Protein AF-A0A6N7PA59-F1 (afdb_monomer_lite)

Sequence (109 aa):
MQELIQNLKDRAGLTDEQAVKAIDTVKDFVKSKLPAAIAGNVDNWFTGLGTAAPQPKKEGFVDQAEDFLDNVSDKVEDWAEKAKDKAEDIVKEAKDKISGFFDKGNEKK

Foldseek 3Di:
DVVQLVCCCVPVVDDSVRSVVVLVVVLVVVLVPDDPVCNVVSVVVSVVVVPPDPPPDDDPVVVVVCVVCVVCVVVVVVVVVVVVVVVVVVVVVVVVVVVVVVVVVPVPD

Structure (mmCIF,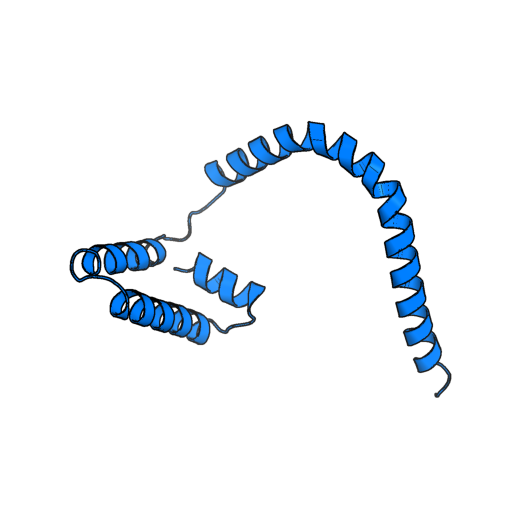 N/CA/C/O backbone):
data_AF-A0A6N7PA59-F1
#
_entry.id   AF-A0A6N7PA59-F1
#
loop_
_atom_site.group_PDB
_atom_site.id
_atom_site.type_symbol
_atom_site.label_atom_id
_atom_site.label_alt_id
_atom_site.label_comp_id
_atom_site.label_asym_id
_atom_site.label_entity_id
_atom_site.label_seq_id
_atom_site.pdbx_PDB_ins_code
_atom_site.Cartn_x
_atom_site.Cartn_y
_atom_site.Cartn_z
_atom_site.occupancy
_atom_site.B_iso_or_equiv
_atom_site.auth_seq_id
_atom_site.auth_comp_id
_atom_site.auth_asym_id
_atom_site.auth_atom_id
_atom_site.pdbx_PDB_model_num
ATOM 1 N N . MET A 1 1 ? 1.579 8.384 3.397 1.00 70.75 1 MET A N 1
ATOM 2 C CA . MET A 1 1 ? 1.459 6.910 3.565 1.00 70.75 1 MET A CA 1
ATOM 3 C C . MET A 1 1 ? 0.265 6.572 4.434 1.00 70.75 1 MET A C 1
ATOM 5 O O . MET A 1 1 ? -0.215 5.448 4.390 1.00 70.75 1 MET A O 1
ATOM 9 N N . GLN A 1 2 ? -0.220 7.544 5.213 1.00 74.50 2 GLN A N 1
ATOM 10 C CA . GLN A 1 2 ? -1.320 7.378 6.152 1.00 74.50 2 GLN A CA 1
ATOM 11 C C . GLN A 1 2 ? -2.620 6.919 5.492 1.00 74.50 2 GLN A C 1
ATOM 13 O O . GLN A 1 2 ? -3.286 6.071 6.060 1.00 74.50 2 GLN A O 1
ATOM 18 N N . GLU A 1 3 ? -2.953 7.386 4.287 1.00 77.19 3 GLU A N 1
ATOM 19 C CA . GLU A 1 3 ? -4.184 6.964 3.602 1.00 77.19 3 GLU A CA 1
ATOM 20 C C . GLU A 1 3 ? -4.168 5.480 3.194 1.00 77.19 3 GLU A C 1
ATOM 22 O O . GLU A 1 3 ? -5.157 4.774 3.373 1.00 77.19 3 GLU A O 1
ATOM 27 N N . LEU A 1 4 ? -3.029 4.976 2.704 1.00 78.81 4 LEU A N 1
ATOM 28 C CA . LEU A 1 4 ? -2.840 3.554 2.393 1.00 78.81 4 LEU A CA 1
ATOM 29 C C . LEU A 1 4 ? -2.860 2.697 3.657 1.00 78.81 4 LEU A C 1
ATOM 31 O O . LEU A 1 4 ? -3.504 1.652 3.676 1.00 78.81 4 LEU A O 1
ATOM 35 N N . ILE A 1 5 ? -2.187 3.157 4.714 1.00 82.81 5 ILE A N 1
ATOM 36 C CA . ILE A 1 5 ? -2.212 2.497 6.021 1.00 82.81 5 ILE A CA 1
ATOM 37 C C . ILE A 1 5 ? -3.651 2.435 6.541 1.00 82.81 5 ILE A C 1
ATOM 39 O O . ILE A 1 5 ? -4.109 1.368 6.928 1.00 82.81 5 ILE A O 1
ATOM 43 N N . GLN A 1 6 ? -4.397 3.536 6.466 1.00 82.44 6 GLN A N 1
ATOM 44 C CA . GLN A 1 6 ? -5.785 3.603 6.908 1.00 82.44 6 GLN A CA 1
ATOM 45 C C . GLN A 1 6 ? -6.695 2.687 6.079 1.00 82.44 6 GLN A C 1
ATOM 47 O O . GLN A 1 6 ? -7.458 1.918 6.650 1.00 82.44 6 GLN A O 1
ATOM 52 N N . ASN A 1 7 ? -6.544 2.659 4.752 1.00 82.94 7 ASN A N 1
ATOM 53 C CA . ASN A 1 7 ? -7.266 1.713 3.895 1.00 82.94 7 ASN A CA 1
ATOM 54 C C . ASN A 1 7 ? -6.965 0.249 4.252 1.00 82.94 7 ASN A C 1
ATOM 56 O O . ASN A 1 7 ? -7.871 -0.582 4.269 1.00 82.94 7 ASN A O 1
ATOM 60 N N . LEU A 1 8 ? -5.703 -0.080 4.538 1.00 84.25 8 LEU A N 1
ATOM 61 C CA . LEU A 1 8 ? -5.293 -1.427 4.942 1.00 84.25 8 LEU A CA 1
ATOM 62 C C . LEU A 1 8 ? -5.861 -1.809 6.315 1.00 84.25 8 LEU A C 1
ATOM 64 O O . LEU A 1 8 ? -6.273 -2.952 6.514 1.00 84.25 8 LEU A O 1
ATOM 68 N N . LYS A 1 9 ? -5.955 -0.856 7.241 1.00 86.88 9 LYS A N 1
ATOM 69 C CA . LYS A 1 9 ? -6.618 -1.058 8.534 1.00 86.88 9 LYS A CA 1
ATOM 70 C C . LYS A 1 9 ? -8.116 -1.286 8.359 1.00 86.88 9 LYS A C 1
ATOM 72 O O . LYS A 1 9 ? -8.638 -2.289 8.830 1.00 86.88 9 LYS A O 1
ATOM 77 N N . ASP A 1 10 ? -8.786 -0.404 7.626 1.00 85.81 10 ASP A N 1
ATOM 78 C CA . ASP A 1 10 ? -10.247 -0.392 7.527 1.00 85.81 10 ASP A CA 1
ATOM 79 C C . ASP A 1 10 ? -10.790 -1.539 6.669 1.00 85.81 10 ASP A C 1
ATOM 81 O O . ASP A 1 10 ? -11.834 -2.108 6.980 1.00 85.81 10 ASP A O 1
ATOM 85 N N . ARG A 1 11 ? -10.090 -1.900 5.586 1.00 84.50 11 ARG A N 1
ATOM 86 C CA . ARG A 1 11 ? -10.558 -2.928 4.640 1.00 84.50 11 ARG A CA 1
ATOM 87 C C . ARG A 1 11 ? -9.964 -4.304 4.871 1.00 84.50 11 ARG A C 1
ATOM 89 O O . ARG A 1 11 ? -10.614 -5.295 4.555 1.00 84.50 11 ARG A O 1
ATOM 96 N N . ALA A 1 12 ? -8.734 -4.371 5.369 1.00 86.88 12 ALA A N 1
ATOM 97 C CA . ALA A 1 12 ? -8.030 -5.633 5.574 1.00 86.88 12 ALA A CA 1
ATOM 98 C C . ALA A 1 12 ? -7.793 -5.957 7.058 1.00 86.88 12 ALA A C 1
ATOM 100 O O . ALA A 1 12 ? -7.241 -7.014 7.356 1.00 86.88 12 ALA A O 1
ATOM 101 N N . GLY A 1 13 ? -8.234 -5.099 7.987 1.00 88.94 13 GLY A N 1
ATOM 102 C CA . GLY A 1 13 ? -8.135 -5.353 9.426 1.00 88.94 13 GLY A CA 1
ATOM 103 C C . GLY A 1 13 ? -6.698 -5.393 9.946 1.00 88.94 13 GLY A C 1
ATOM 104 O O . GLY A 1 13 ? -6.440 -6.009 10.977 1.00 88.94 13 GLY A O 1
ATOM 105 N N . LEU A 1 14 ? -5.751 -4.794 9.217 1.00 91.38 14 LEU A N 1
ATOM 106 C CA . LEU A 1 14 ? -4.333 -4.790 9.579 1.00 91.38 14 LEU A CA 1
ATOM 107 C C . LEU A 1 14 ? -4.070 -3.800 10.718 1.00 91.38 14 LEU A C 1
ATOM 109 O O . LEU A 1 14 ? -4.739 -2.778 10.827 1.00 91.38 14 LEU A O 1
ATOM 113 N N . THR A 1 15 ? -3.067 -4.065 11.551 1.00 88.81 15 THR A N 1
ATOM 114 C CA . THR A 1 15 ? -2.522 -3.051 12.468 1.00 88.81 15 THR A CA 1
ATOM 115 C C . THR A 1 15 ? -1.625 -2.063 11.714 1.00 88.81 15 THR A C 1
ATOM 117 O O . THR A 1 15 ? -1.196 -2.339 10.593 1.00 88.81 15 THR A O 1
ATOM 120 N N . ASP A 1 16 ? -1.296 -0.918 12.323 1.00 83.06 16 ASP A N 1
ATOM 121 C CA . ASP A 1 16 ? -0.399 0.083 11.717 1.00 83.06 16 ASP A CA 1
ATOM 122 C C . ASP A 1 16 ? 0.940 -0.533 11.275 1.00 83.06 16 ASP A C 1
ATOM 124 O O . ASP A 1 16 ? 1.389 -0.342 10.145 1.00 83.06 16 ASP A O 1
ATOM 128 N N . GLU A 1 17 ? 1.543 -1.349 12.138 1.00 86.00 17 GLU A N 1
ATOM 129 C CA . GLU A 1 17 ? 2.808 -2.039 11.869 1.00 86.00 17 GLU A CA 1
ATOM 130 C C . GLU A 1 17 ? 2.682 -3.055 10.728 1.00 86.00 17 GLU A C 1
ATOM 132 O O . GLU A 1 17 ? 3.562 -3.155 9.869 1.00 86.00 17 GLU A O 1
ATOM 137 N N . GLN A 1 18 ? 1.575 -3.802 10.686 1.00 89.12 18 GLN A N 1
ATOM 138 C CA . GLN A 1 18 ? 1.319 -4.767 9.621 1.00 89.12 18 GLN A CA 1
ATOM 139 C C . GLN A 1 18 ? 1.068 -4.076 8.280 1.00 89.12 18 GLN A C 1
ATOM 141 O O . GLN A 1 18 ? 1.527 -4.569 7.253 1.00 89.12 18 GLN A O 1
ATOM 146 N N . ALA A 1 19 ? 0.384 -2.932 8.280 1.00 87.88 19 ALA A N 1
ATOM 147 C CA . ALA A 1 19 ? 0.131 -2.149 7.080 1.00 87.88 19 ALA A CA 1
ATOM 148 C C . ALA A 1 19 ? 1.432 -1.576 6.498 1.00 87.88 19 ALA A C 1
ATOM 150 O O . ALA A 1 19 ? 1.669 -1.704 5.298 1.00 87.88 19 ALA A O 1
ATOM 151 N N . VAL A 1 20 ? 2.314 -1.027 7.342 1.00 87.25 20 VAL A N 1
ATOM 152 C CA . VAL A 1 20 ? 3.651 -0.570 6.920 1.00 87.25 20 VAL A CA 1
ATOM 153 C C . VAL A 1 20 ? 4.448 -1.729 6.321 1.00 87.25 20 VAL A C 1
ATOM 155 O O . VAL A 1 20 ? 4.941 -1.633 5.198 1.00 87.25 20 VAL A O 1
ATOM 158 N N . LYS A 1 21 ? 4.486 -2.871 7.013 1.00 90.75 21 LYS A N 1
ATOM 159 C CA . LYS A 1 21 ? 5.204 -4.061 6.545 1.00 90.75 21 LYS A CA 1
ATOM 160 C C . LYS A 1 21 ? 4.626 -4.634 5.247 1.00 90.75 21 LYS A C 1
ATOM 162 O O . LYS A 1 21 ? 5.375 -5.133 4.407 1.00 90.75 21 LYS A O 1
ATOM 167 N N . ALA A 1 22 ? 3.309 -4.564 5.062 1.00 90.06 22 ALA A N 1
ATOM 168 C CA . ALA A 1 22 ? 2.646 -4.975 3.830 1.00 90.06 22 ALA A CA 1
ATOM 169 C C . ALA A 1 22 ? 3.044 -4.071 2.655 1.00 90.06 22 ALA A C 1
ATOM 171 O O . ALA A 1 22 ? 3.376 -4.579 1.586 1.00 90.06 22 ALA A O 1
ATOM 172 N N . ILE A 1 23 ? 3.077 -2.750 2.864 1.00 87.44 23 ILE A N 1
ATOM 173 C CA . ILE A 1 23 ? 3.521 -1.781 1.854 1.00 87.44 23 ILE A CA 1
ATOM 174 C C . ILE A 1 23 ? 4.977 -2.049 1.456 1.00 87.44 23 ILE A C 1
ATOM 176 O O . ILE A 1 23 ? 5.266 -2.113 0.262 1.00 87.44 23 ILE A O 1
ATOM 180 N N . ASP A 1 24 ? 5.867 -2.281 2.424 1.00 88.88 24 ASP A N 1
ATOM 181 C CA . ASP A 1 24 ? 7.272 -2.612 2.152 1.00 88.88 24 ASP A CA 1
ATOM 182 C C . ASP A 1 24 ? 7.416 -3.931 1.383 1.00 88.88 24 ASP A C 1
ATOM 184 O O . ASP A 1 24 ? 8.127 -3.999 0.383 1.00 88.88 24 ASP A O 1
ATOM 188 N N . THR A 1 25 ? 6.669 -4.964 1.778 1.00 92.94 25 THR A N 1
ATOM 189 C CA . THR A 1 25 ? 6.686 -6.264 1.087 1.00 92.94 25 THR A CA 1
ATOM 190 C C . THR A 1 25 ? 6.247 -6.124 -0.374 1.00 92.94 25 THR A C 1
ATOM 192 O O . THR A 1 25 ? 6.867 -6.690 -1.277 1.00 92.94 25 THR A O 1
ATOM 195 N N . VAL A 1 26 ? 5.191 -5.343 -0.631 1.00 90.00 26 VAL A N 1
ATOM 196 C CA . VAL A 1 26 ? 4.716 -5.058 -1.992 1.00 90.00 26 VAL A CA 1
ATOM 197 C C . VAL A 1 26 ? 5.750 -4.241 -2.763 1.00 90.00 26 VAL A C 1
ATOM 199 O O . VAL A 1 26 ? 6.029 -4.554 -3.919 1.00 90.00 26 VAL A O 1
ATOM 202 N N . LYS A 1 27 ? 6.350 -3.226 -2.137 1.00 88.00 27 LYS A N 1
ATOM 203 C CA . LYS A 1 27 ? 7.397 -2.392 -2.734 1.00 88.00 27 LYS A CA 1
ATOM 204 C C . LYS A 1 27 ? 8.589 -3.231 -3.189 1.00 88.00 27 LYS A C 1
ATOM 206 O O . LYS A 1 27 ? 9.018 -3.100 -4.335 1.00 88.00 27 LYS A O 1
ATOM 211 N N . ASP A 1 28 ? 9.086 -4.116 -2.334 1.00 90.62 28 ASP A N 1
ATOM 212 C CA . ASP A 1 28 ? 10.216 -4.993 -2.646 1.00 90.62 28 ASP A CA 1
ATOM 213 C C . ASP A 1 28 ? 9.869 -5.994 -3.747 1.00 90.62 28 ASP A C 1
ATOM 215 O O . ASP A 1 28 ? 10.649 -6.195 -4.683 1.00 90.62 28 ASP A O 1
ATOM 219 N N . PHE A 1 29 ? 8.664 -6.567 -3.702 1.00 92.31 29 PHE A N 1
ATOM 220 C CA . PHE A 1 29 ? 8.191 -7.454 -4.759 1.00 92.31 29 PHE A CA 1
ATOM 221 C C . PHE A 1 29 ? 8.119 -6.732 -6.109 1.00 92.31 29 PHE A C 1
ATOM 223 O O . PHE A 1 29 ? 8.660 -7.223 -7.101 1.00 92.31 29 PHE A O 1
ATOM 230 N N . VAL A 1 30 ? 7.516 -5.544 -6.150 1.00 90.19 30 VAL A N 1
ATOM 231 C CA . VAL A 1 30 ? 7.414 -4.722 -7.360 1.00 90.19 30 VAL A CA 1
ATOM 232 C C . VAL A 1 30 ? 8.806 -4.364 -7.883 1.00 90.19 30 VAL A C 1
ATOM 234 O O . VAL A 1 30 ? 9.088 -4.606 -9.053 1.00 90.19 30 VAL A O 1
ATOM 237 N N . LYS A 1 31 ? 9.728 -3.904 -7.030 1.00 88.25 31 LYS A N 1
ATOM 238 C CA . LYS A 1 31 ? 11.122 -3.644 -7.427 1.00 88.25 31 LYS A CA 1
ATOM 239 C C . LYS A 1 31 ? 11.816 -4.871 -8.008 1.00 88.25 31 LYS A C 1
ATOM 241 O O . LYS A 1 31 ? 12.518 -4.745 -9.004 1.00 88.25 31 LYS A O 1
ATOM 246 N N . SER A 1 32 ? 11.598 -6.052 -7.428 1.00 89.50 32 SER A N 1
ATOM 247 C CA . SER A 1 32 ? 12.207 -7.300 -7.909 1.00 89.50 32 SER A CA 1
ATOM 248 C C . SER A 1 32 ? 11.711 -7.726 -9.295 1.00 89.50 32 SER A C 1
ATOM 250 O O . SER A 1 32 ? 12.402 -8.453 -10.007 1.00 89.50 32 SER A O 1
ATOM 252 N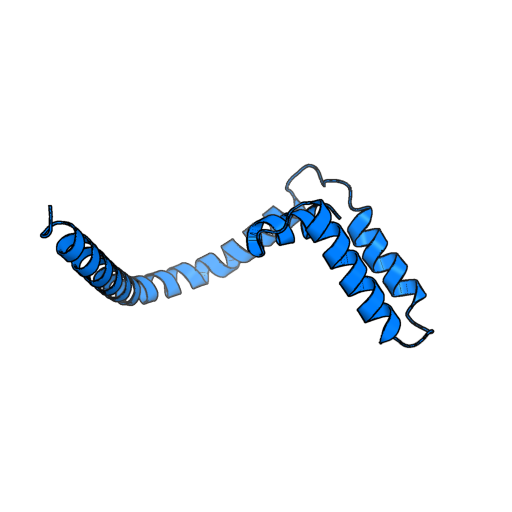 N . LYS A 1 33 ? 10.504 -7.293 -9.682 1.00 91.25 33 LYS A N 1
ATOM 253 C CA . LYS A 1 33 ? 9.881 -7.622 -10.970 1.00 91.25 33 LYS A CA 1
ATOM 254 C C . LYS A 1 33 ? 10.113 -6.569 -12.042 1.00 91.25 33 LYS A C 1
ATOM 256 O O . LYS A 1 33 ? 9.859 -6.846 -13.213 1.00 91.25 33 LYS A O 1
ATOM 261 N N . LEU A 1 34 ? 10.568 -5.380 -11.663 1.00 88.19 34 LEU A N 1
ATOM 262 C CA . LEU A 1 34 ? 10.696 -4.271 -12.590 1.00 88.19 34 LEU A CA 1
ATOM 263 C C . LEU A 1 34 ? 12.104 -4.179 -13.198 1.00 88.19 34 LEU A C 1
ATOM 265 O O . LEU A 1 34 ? 13.102 -4.358 -12.501 1.00 88.19 34 LEU A O 1
ATOM 269 N N . PRO A 1 35 ? 12.205 -3.850 -14.499 1.00 87.12 35 PRO A N 1
ATOM 270 C CA . PRO A 1 35 ? 13.464 -3.485 -15.133 1.00 87.12 35 PRO A CA 1
ATOM 271 C C . PRO A 1 35 ? 14.181 -2.340 -14.406 1.00 87.12 35 PRO A C 1
ATOM 273 O O . PRO A 1 35 ? 13.552 -1.386 -13.940 1.00 87.12 35 PRO A O 1
ATOM 276 N N . ALA A 1 36 ? 15.516 -2.380 -14.401 1.00 81.88 36 ALA A N 1
ATOM 277 C CA . ALA A 1 36 ? 16.363 -1.385 -13.733 1.00 81.88 36 ALA A CA 1
ATOM 278 C C . ALA A 1 36 ? 16.071 0.070 -14.158 1.00 81.88 36 ALA A C 1
ATOM 280 O O . ALA A 1 36 ? 16.231 0.988 -13.358 1.00 81.88 36 ALA A O 1
ATOM 281 N N . ALA A 1 37 ? 15.572 0.277 -15.381 1.00 84.25 37 ALA A N 1
ATOM 282 C CA . ALA A 1 37 ? 15.200 1.587 -15.915 1.00 84.25 37 ALA A CA 1
ATOM 283 C C . ALA A 1 37 ? 14.064 2.294 -15.147 1.00 84.25 37 ALA A C 1
ATOM 285 O O . ALA A 1 37 ? 13.921 3.506 -15.268 1.00 84.25 37 ALA A O 1
ATOM 286 N N . ILE A 1 38 ? 13.258 1.564 -14.369 1.00 82.81 38 ILE A N 1
ATOM 287 C CA . ILE A 1 38 ? 12.092 2.111 -13.652 1.00 82.81 38 ILE A CA 1
ATOM 288 C C . ILE A 1 38 ? 12.137 1.889 -12.137 1.00 82.81 38 ILE A C 1
ATOM 290 O O . ILE A 1 38 ? 11.294 2.421 -11.418 1.00 82.81 38 ILE A O 1
ATOM 294 N N . ALA A 1 39 ? 13.156 1.195 -11.623 1.00 79.12 39 ALA A N 1
ATOM 295 C CA . ALA A 1 39 ? 13.323 0.953 -10.189 1.00 79.12 39 ALA A CA 1
ATOM 296 C C . ALA A 1 39 ? 13.440 2.255 -9.366 1.00 79.12 39 ALA A C 1
ATOM 298 O O . ALA A 1 39 ? 12.822 2.370 -8.308 1.00 79.12 39 ALA A O 1
ATOM 299 N N . GLY A 1 40 ? 14.157 3.265 -9.878 1.00 78.50 40 GLY A N 1
ATOM 300 C CA . GLY A 1 40 ? 14.274 4.574 -9.218 1.00 78.50 40 GLY A CA 1
ATOM 301 C C . GLY A 1 40 ? 12.950 5.345 -9.154 1.00 78.50 40 GLY A C 1
ATOM 302 O O . GLY A 1 40 ? 12.652 6.008 -8.162 1.00 78.50 40 GLY A O 1
ATOM 303 N N . ASN A 1 41 ? 12.101 5.206 -10.174 1.00 86.50 41 ASN A N 1
ATOM 304 C CA . ASN A 1 41 ? 10.796 5.868 -10.227 1.00 86.50 41 ASN A CA 1
ATOM 305 C C . ASN A 1 41 ? 9.802 5.239 -9.244 1.00 86.50 41 ASN A C 1
ATOM 307 O O . ASN A 1 41 ? 8.958 5.937 -8.690 1.00 86.50 41 ASN A O 1
ATOM 311 N N . VAL A 1 42 ? 9.924 3.935 -8.998 1.00 84.12 42 VAL A N 1
ATOM 312 C CA . VAL A 1 42 ? 9.086 3.195 -8.044 1.00 84.12 42 VAL A CA 1
ATOM 313 C C . VAL A 1 42 ? 9.372 3.649 -6.621 1.00 84.12 42 VAL A C 1
ATOM 315 O O . VAL A 1 42 ? 8.439 3.889 -5.861 1.00 84.12 42 VAL A O 1
ATOM 318 N N . ASP A 1 43 ? 10.645 3.836 -6.265 1.00 82.88 43 ASP A N 1
ATOM 319 C CA . ASP A 1 43 ? 11.008 4.391 -4.959 1.00 82.88 43 ASP A CA 1
ATOM 320 C C . ASP A 1 43 ? 10.406 5.777 -4.737 1.00 82.88 43 ASP A C 1
ATOM 322 O O . ASP A 1 43 ? 9.834 6.031 -3.677 1.00 82.88 43 ASP A O 1
ATOM 326 N N . ASN A 1 44 ? 10.462 6.643 -5.748 1.00 85.44 44 ASN A N 1
ATOM 327 C CA . ASN A 1 44 ? 9.871 7.977 -5.679 1.00 85.44 44 ASN A CA 1
ATOM 328 C C . ASN A 1 44 ? 8.339 7.932 -5.610 1.00 85.44 44 ASN A C 1
ATOM 330 O O . ASN A 1 44 ? 7.744 8.702 -4.861 1.00 85.44 44 ASN A O 1
ATOM 334 N N . TRP A 1 45 ? 7.696 7.007 -6.326 1.00 84.25 45 TRP A N 1
ATOM 335 C CA . TRP A 1 45 ? 6.246 6.813 -6.280 1.00 84.25 45 TRP A CA 1
ATOM 336 C C . TRP A 1 45 ? 5.770 6.329 -4.901 1.00 84.25 45 TRP A C 1
ATOM 338 O O . TRP A 1 45 ? 4.882 6.941 -4.309 1.00 84.25 45 TRP A O 1
ATOM 348 N N . PHE A 1 46 ? 6.413 5.301 -4.332 1.00 83.69 46 PHE A N 1
ATOM 349 C CA . PHE A 1 46 ? 6.106 4.809 -2.981 1.00 83.69 46 PHE A CA 1
ATOM 350 C C . PHE A 1 46 ? 6.440 5.840 -1.893 1.00 83.69 46 PHE A C 1
ATOM 352 O O . PHE A 1 46 ? 5.701 5.981 -0.920 1.00 83.69 46 PHE A O 1
ATOM 359 N N . THR A 1 47 ? 7.531 6.592 -2.054 1.00 79.69 47 THR A N 1
ATOM 360 C CA . THR A 1 47 ? 7.897 7.659 -1.110 1.00 79.69 47 THR A CA 1
ATOM 361 C C . THR A 1 47 ? 6.933 8.838 -1.210 1.00 79.69 47 THR A C 1
ATOM 363 O O . THR A 1 47 ? 6.560 9.377 -0.176 1.00 79.69 47 THR A O 1
ATOM 366 N N . GLY A 1 48 ? 6.449 9.188 -2.406 1.00 75.62 48 GLY A N 1
ATOM 367 C CA . GLY A 1 48 ? 5.418 10.213 -2.618 1.00 75.62 48 GLY A CA 1
ATOM 368 C C . GLY A 1 48 ? 4.057 9.817 -2.046 1.00 75.62 48 GLY A C 1
ATOM 369 O O . GLY A 1 48 ? 3.393 10.625 -1.399 1.00 75.62 48 GLY A O 1
ATOM 370 N N . LEU A 1 49 ? 3.692 8.535 -2.155 1.00 71.19 49 LEU A N 1
ATOM 371 C CA . LEU A 1 49 ? 2.576 7.963 -1.397 1.00 71.19 49 LEU A CA 1
ATOM 372 C C . LEU A 1 49 ? 2.801 8.088 0.110 1.00 71.19 49 LEU A C 1
ATOM 374 O O . LEU A 1 49 ? 1.833 8.151 0.855 1.00 71.19 49 LEU A O 1
ATOM 378 N N . GLY A 1 50 ? 4.062 8.125 0.554 1.00 62.31 50 GLY A N 1
ATOM 379 C CA . GLY A 1 50 ? 4.575 8.267 1.915 1.00 62.31 50 GLY A CA 1
ATOM 380 C C . GLY A 1 50 ? 4.501 9.645 2.537 1.00 62.31 50 GLY A C 1
ATOM 381 O O . GLY A 1 50 ? 3.967 9.793 3.637 1.00 62.31 50 GLY A O 1
ATOM 382 N N . THR A 1 51 ? 5.010 10.620 1.804 1.00 55.97 51 THR A N 1
ATOM 383 C CA . THR A 1 51 ? 5.184 12.015 2.199 1.00 55.97 51 THR A CA 1
ATOM 384 C C . THR A 1 51 ? 3.984 12.887 1.868 1.00 55.97 51 THR A C 1
ATOM 386 O O . THR A 1 51 ? 4.012 14.073 2.186 1.00 55.97 51 THR A O 1
ATOM 389 N N . ALA A 1 52 ? 2.910 12.317 1.308 1.00 51.34 52 ALA A N 1
ATOM 390 C CA . ALA A 1 52 ? 1.582 12.902 1.408 1.00 51.34 52 ALA A CA 1
ATOM 391 C C . ALA A 1 52 ? 1.250 13.092 2.900 1.00 51.34 52 ALA A C 1
ATOM 393 O O . ALA A 1 52 ? 0.788 12.170 3.584 1.00 51.34 52 ALA A O 1
ATOM 394 N N . ALA A 1 53 ? 1.590 14.279 3.407 1.00 43.66 53 ALA A N 1
ATOM 395 C CA . ALA A 1 53 ? 1.111 14.830 4.658 1.00 43.66 53 ALA A CA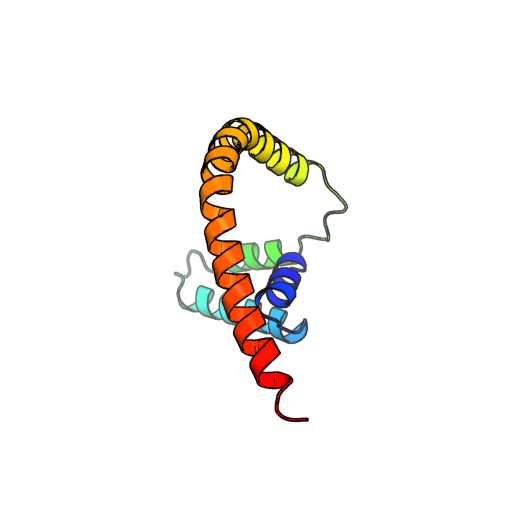 1
ATOM 396 C C . ALA A 1 53 ? -0.420 14.698 4.687 1.00 43.66 53 ALA A C 1
ATOM 398 O O . ALA A 1 53 ? -1.042 14.702 3.619 1.00 43.66 53 ALA A O 1
ATOM 399 N N . PRO A 1 54 ? -1.040 14.570 5.872 1.00 43.59 54 PRO A N 1
ATOM 400 C CA . PRO A 1 54 ? -2.490 14.563 5.972 1.00 43.59 54 PRO A CA 1
ATOM 401 C C . PRO A 1 54 ? -2.989 15.851 5.324 1.00 43.59 54 PRO A C 1
ATOM 403 O O . PRO A 1 54 ? -2.755 16.927 5.864 1.00 43.59 54 PRO A O 1
ATOM 406 N N . GLN A 1 55 ? -3.604 15.749 4.145 1.00 40.50 55 GLN A N 1
ATOM 407 C CA . GLN A 1 55 ? -4.272 16.873 3.503 1.00 40.50 55 GLN A CA 1
ATOM 408 C C . GLN A 1 55 ? -5.354 17.338 4.484 1.00 40.50 55 GLN A C 1
ATOM 410 O O . GLN A 1 55 ? -6.308 16.591 4.735 1.00 40.50 55 GLN A O 1
ATOM 415 N N . PRO A 1 56 ? -5.232 18.523 5.102 1.00 44.66 56 PRO A N 1
ATOM 416 C CA . PRO A 1 56 ? -6.337 19.055 5.859 1.00 44.66 56 PRO A CA 1
ATOM 417 C C . PRO A 1 56 ? -7.384 19.527 4.844 1.00 44.66 56 PRO A C 1
ATOM 419 O O . PRO A 1 56 ? -7.245 20.615 4.313 1.00 44.66 56 PRO A O 1
ATOM 422 N N . LYS A 1 57 ? -8.451 18.731 4.657 1.00 44.41 57 LYS A N 1
ATOM 423 C CA . LYS A 1 57 ? -9.781 19.152 4.148 1.00 44.41 57 LYS A CA 1
ATOM 424 C C . LYS A 1 57 ? -9.821 19.540 2.644 1.00 44.41 57 LYS A C 1
ATOM 426 O O . LYS A 1 57 ? -9.079 20.379 2.174 1.00 44.41 57 LYS A O 1
ATOM 431 N N . LYS A 1 58 ? -10.565 18.795 1.813 1.00 48.06 58 LYS A N 1
ATOM 432 C CA . LYS A 1 58 ? -12.031 18.866 1.558 1.00 48.06 58 LYS A CA 1
ATOM 433 C C . LYS A 1 58 ? -12.506 19.770 0.405 1.00 48.06 58 LYS A C 1
ATOM 435 O O . LYS A 1 58 ? -13.704 19.960 0.297 1.00 48.06 58 LYS A O 1
ATOM 440 N N . GLU A 1 59 ? -11.638 20.234 -0.485 1.00 47.41 59 GLU A N 1
ATOM 441 C CA . GLU A 1 59 ? -12.112 20.917 -1.705 1.00 47.41 59 GLU A CA 1
ATOM 442 C C . GLU A 1 59 ? -12.061 19.934 -2.889 1.00 47.41 59 GLU A C 1
ATOM 444 O O . GLU A 1 59 ? -13.039 19.241 -3.134 1.00 47.41 59 GLU A O 1
ATOM 449 N N . GLY A 1 60 ? -10.899 19.634 -3.477 1.00 48.03 60 GLY A N 1
ATOM 450 C CA . GLY A 1 60 ? -10.862 18.869 -4.740 1.00 48.03 60 GLY A CA 1
ATOM 451 C C . GLY A 1 60 ? -11.442 17.436 -4.770 1.00 48.03 60 GLY A C 1
ATOM 452 O O . GLY A 1 60 ? -11.880 16.997 -5.827 1.00 48.03 60 GLY A O 1
ATOM 453 N N . PHE A 1 61 ? -11.458 16.676 -3.665 1.00 52.62 61 PHE A N 1
ATOM 454 C CA . PHE A 1 61 ? -12.041 15.315 -3.665 1.00 52.62 61 PHE A CA 1
ATOM 455 C C . PHE A 1 61 ? -13.543 15.315 -3.364 1.00 52.62 61 PHE A C 1
ATOM 457 O O . PHE A 1 61 ? -14.241 14.405 -3.797 1.00 52.62 61 PHE A O 1
ATOM 464 N N . VAL A 1 62 ? -14.029 16.317 -2.621 1.00 53.62 62 VAL A N 1
ATOM 465 C CA . VAL A 1 62 ? -15.467 16.499 -2.387 1.00 53.62 62 VAL A CA 1
ATOM 466 C C . VAL A 1 62 ? -16.074 17.134 -3.624 1.00 53.62 62 VAL A C 1
ATOM 468 O O . VAL A 1 62 ? -17.029 16.570 -4.116 1.00 53.62 62 VAL A O 1
ATOM 471 N N . ASP A 1 63 ? -15.437 18.147 -4.215 1.00 57.38 63 ASP A N 1
ATOM 472 C CA . ASP A 1 63 ? -15.877 18.748 -5.479 1.00 57.38 63 ASP A CA 1
ATOM 473 C C . ASP A 1 63 ? -15.931 17.708 -6.608 1.00 57.38 63 ASP A C 1
ATOM 475 O O . ASP A 1 63 ? -16.911 17.630 -7.334 1.00 57.38 63 ASP A O 1
ATOM 479 N N . GLN A 1 64 ? -14.926 16.828 -6.729 1.00 60.38 64 GLN A N 1
ATOM 480 C CA . GLN A 1 64 ? -14.944 15.778 -7.754 1.00 60.38 64 GLN A CA 1
ATOM 481 C C . GLN A 1 64 ? -15.941 14.655 -7.435 1.00 60.38 64 GLN A C 1
ATOM 483 O O . GLN A 1 64 ? -16.485 14.041 -8.350 1.00 60.38 64 GLN A O 1
ATOM 488 N N . ALA A 1 65 ? -16.165 14.344 -6.155 1.00 61.91 65 ALA A N 1
ATOM 489 C CA . ALA A 1 65 ? -17.177 13.371 -5.757 1.00 61.91 65 ALA A CA 1
ATOM 490 C C . ALA A 1 65 ? -18.596 13.938 -5.886 1.00 61.91 65 ALA A C 1
ATOM 492 O O . ALA A 1 65 ? -19.484 13.173 -6.236 1.00 61.91 65 ALA A O 1
ATOM 493 N N . GLU A 1 66 ? -18.793 15.234 -5.645 1.00 58.12 66 GLU A N 1
ATOM 494 C CA . GLU A 1 66 ? -20.035 15.983 -5.844 1.00 58.12 66 GLU A CA 1
ATOM 495 C C . GLU A 1 66 ? -20.315 16.143 -7.338 1.00 58.12 66 GLU A C 1
ATOM 497 O O . GLU A 1 66 ? -21.379 15.731 -7.760 1.00 58.12 66 GLU A O 1
ATOM 502 N N . ASP A 1 67 ? -19.351 16.532 -8.179 1.00 69.38 67 ASP A N 1
ATOM 503 C CA . ASP A 1 67 ? -19.524 16.564 -9.644 1.00 69.38 67 ASP A CA 1
ATOM 504 C C . ASP A 1 67 ? -19.858 15.182 -10.227 1.00 69.38 67 ASP A C 1
ATOM 506 O O . ASP A 1 67 ? -20.617 15.055 -11.197 1.00 69.38 67 ASP A O 1
ATOM 510 N N . PHE A 1 68 ? -19.276 14.119 -9.659 1.00 66.19 68 PHE A N 1
ATOM 511 C CA . PHE A 1 68 ? -19.594 12.754 -10.064 1.00 66.19 68 PHE A CA 1
ATOM 512 C C . PHE A 1 68 ? -20.958 12.327 -9.527 1.00 66.19 68 PHE A C 1
ATOM 514 O O . PHE A 1 68 ? -21.715 11.732 -10.280 1.00 66.19 68 PHE A O 1
ATOM 521 N N . LEU A 1 69 ? -21.291 12.630 -8.268 1.00 60.88 69 LEU A N 1
ATOM 522 C CA . LEU A 1 69 ? -22.590 12.331 -7.664 1.00 60.88 69 LEU A CA 1
ATOM 523 C C . LEU A 1 69 ? -23.718 13.125 -8.303 1.00 60.88 69 LEU A C 1
ATOM 525 O O . LEU A 1 69 ? -24.772 12.541 -8.465 1.00 60.88 69 LEU A O 1
ATOM 529 N N . ASP A 1 70 ? -23.513 14.367 -8.723 1.00 61.28 70 ASP A N 1
ATOM 530 C CA . ASP A 1 70 ? -24.517 15.206 -9.377 1.00 61.28 70 ASP A CA 1
ATOM 531 C C . ASP A 1 70 ? -24.780 14.708 -10.804 1.00 61.28 70 ASP A C 1
ATOM 533 O O . ASP A 1 70 ? -25.926 14.448 -11.164 1.00 61.28 70 ASP A O 1
ATOM 537 N N . ASN A 1 71 ? -23.730 14.412 -11.586 1.00 62.53 71 ASN A N 1
ATOM 538 C CA . ASN A 1 71 ? -23.891 13.762 -12.900 1.00 62.53 71 ASN A CA 1
ATOM 539 C C . ASN A 1 71 ? -24.460 12.337 -12.804 1.00 62.53 71 ASN A C 1
ATOM 541 O O . ASN A 1 71 ? -25.051 11.816 -13.755 1.00 62.53 71 ASN A O 1
ATOM 545 N N . VAL A 1 72 ? -24.218 11.664 -11.681 1.00 62.25 72 VAL A N 1
ATOM 546 C CA . VAL A 1 72 ? -24.752 10.334 -11.400 1.00 62.25 72 VAL A CA 1
ATOM 547 C C . VAL A 1 72 ? -26.146 10.424 -10.789 1.00 62.25 72 VAL A C 1
ATOM 549 O O . VAL A 1 72 ? -26.903 9.495 -11.013 1.00 62.25 72 VAL A O 1
ATOM 552 N N . SER A 1 73 ? -26.535 11.509 -10.116 1.00 58.06 73 SER A N 1
ATOM 553 C CA . SER A 1 73 ? -27.839 11.699 -9.467 1.00 58.06 73 SER A CA 1
ATOM 554 C C . SER A 1 73 ? -28.954 11.666 -10.502 1.00 58.06 73 SER A C 1
ATOM 556 O O . SER A 1 73 ? -29.898 10.893 -10.347 1.00 58.06 73 SER A O 1
ATOM 558 N N . ASP A 1 74 ? -28.760 12.351 -11.632 1.00 62.31 74 ASP A N 1
ATOM 559 C CA . ASP A 1 74 ? -29.677 12.304 -12.781 1.00 62.31 74 ASP A CA 1
ATOM 560 C C . ASP A 1 74 ? -29.852 10.880 -13.350 1.00 62.31 74 ASP A C 1
ATOM 562 O O . ASP A 1 74 ? -30.880 10.550 -13.938 1.00 62.31 74 ASP A O 1
ATOM 566 N N . LYS A 1 75 ? -28.861 9.995 -13.167 1.00 57.22 75 LYS A N 1
ATOM 567 C CA . LYS A 1 75 ? -28.944 8.565 -13.528 1.00 57.22 75 LYS A CA 1
ATOM 568 C C . LYS A 1 75 ? -29.348 7.658 -12.366 1.00 57.22 75 LYS A C 1
ATOM 570 O O . LYS A 1 75 ? -29.791 6.536 -12.605 1.00 57.22 75 LYS A O 1
ATOM 575 N N . VAL A 1 76 ? -29.160 8.098 -11.128 1.00 61.91 76 VAL A N 1
ATOM 576 C CA . VAL A 1 76 ? -29.443 7.354 -9.903 1.00 61.91 76 VAL A CA 1
ATOM 577 C C . VAL A 1 76 ? -30.899 7.479 -9.537 1.00 61.91 76 VAL A C 1
ATOM 579 O O . VAL A 1 76 ? -31.412 6.493 -9.042 1.00 61.91 76 VAL A O 1
ATOM 582 N N . GLU A 1 77 ? -31.603 8.570 -9.832 1.00 53.94 77 GLU A N 1
ATOM 583 C CA . GLU A 1 77 ? -33.068 8.579 -9.697 1.00 53.94 77 GLU A CA 1
ATOM 584 C C . GLU A 1 77 ? -33.705 7.503 -10.596 1.00 53.94 77 GLU A C 1
ATOM 586 O O . GLU A 1 77 ? -34.468 6.662 -10.115 1.00 53.94 77 GLU A O 1
ATOM 591 N N . ASP A 1 78 ? -33.250 7.406 -11.848 1.00 60.34 78 ASP A N 1
ATOM 592 C CA . ASP A 1 78 ? -33.688 6.407 -12.836 1.00 60.34 78 ASP A CA 1
ATOM 593 C C . ASP A 1 78 ? -33.314 4.956 -12.454 1.00 60.34 78 ASP A C 1
ATOM 595 O O . ASP A 1 78 ? -33.983 3.980 -12.824 1.00 60.34 78 ASP A O 1
ATOM 599 N N . TRP A 1 79 ? -32.216 4.786 -11.711 1.00 57.41 79 TRP A N 1
ATOM 600 C CA . TRP A 1 79 ? -31.749 3.483 -11.233 1.00 57.41 79 TRP A CA 1
ATOM 601 C C . TRP A 1 79 ? -32.328 3.117 -9.865 1.00 57.41 79 TRP A C 1
ATOM 603 O O . TRP A 1 79 ? -32.584 1.944 -9.617 1.00 57.41 79 TRP A O 1
ATOM 613 N N . ALA A 1 80 ? -32.583 4.095 -8.997 1.00 58.91 80 ALA A N 1
ATOM 614 C CA . ALA A 1 80 ? -33.184 3.942 -7.679 1.00 58.91 80 ALA A CA 1
ATOM 615 C C . ALA A 1 80 ? -34.666 3.586 -7.788 1.00 58.91 80 ALA A C 1
ATOM 617 O O . ALA A 1 80 ? -35.115 2.735 -7.022 1.00 58.91 80 ALA A O 1
ATOM 618 N N . GLU A 1 81 ? -35.402 4.136 -8.762 1.00 55.12 81 GLU A N 1
ATOM 619 C CA . GLU A 1 81 ? -36.761 3.669 -9.068 1.00 55.12 81 GLU A CA 1
ATOM 620 C C . GLU A 1 81 ? -36.761 2.195 -9.497 1.00 55.12 81 GLU A C 1
ATOM 622 O O . GLU A 1 81 ? -37.512 1.396 -8.942 1.00 55.12 81 GLU A O 1
ATOM 627 N N . LYS A 1 82 ? -35.845 1.780 -10.384 1.00 56.84 82 LYS A N 1
ATOM 628 C CA . LYS A 1 82 ? -35.708 0.364 -10.791 1.00 56.84 82 LYS A CA 1
ATOM 629 C C . LYS A 1 82 ? -35.146 -0.548 -9.699 1.00 56.84 82 LYS A C 1
ATOM 631 O O . LYS A 1 82 ? -35.406 -1.752 -9.704 1.00 56.84 82 LYS A O 1
ATOM 636 N N . ALA A 1 83 ? -34.334 -0.011 -8.793 1.00 57.22 83 ALA A N 1
ATOM 637 C CA . ALA A 1 83 ? -33.723 -0.759 -7.705 1.00 57.22 83 ALA A CA 1
ATOM 638 C C . ALA A 1 83 ? -34.668 -0.913 -6.514 1.00 57.22 83 ALA A C 1
ATOM 640 O O . ALA A 1 83 ? -34.550 -1.913 -5.814 1.00 57.22 83 ALA A O 1
ATOM 641 N N . LYS A 1 84 ? -35.625 0.000 -6.299 1.00 56.53 84 LYS A N 1
ATOM 642 C CA . LYS A 1 84 ? -36.633 -0.114 -5.232 1.00 56.53 84 LYS A CA 1
ATOM 643 C C . LYS A 1 84 ? -37.425 -1.418 -5.341 1.00 56.53 84 LYS A C 1
ATOM 645 O O . LYS A 1 84 ? -37.532 -2.137 -4.349 1.00 56.53 84 LYS A O 1
ATOM 650 N N . ASP A 1 85 ? -37.847 -1.778 -6.553 1.00 60.91 85 ASP A N 1
ATOM 651 C CA . ASP A 1 85 ? -38.612 -3.006 -6.807 1.00 60.91 85 ASP A CA 1
ATOM 652 C C . ASP A 1 85 ? -37.792 -4.291 -6.591 1.00 60.91 85 ASP A C 1
ATOM 654 O O . ASP A 1 85 ? -38.342 -5.314 -6.196 1.00 60.91 85 ASP A O 1
ATOM 658 N N . LYS A 1 86 ? -36.465 -4.263 -6.792 1.00 58.38 86 LYS A N 1
ATOM 659 C CA . LYS A 1 86 ? -35.588 -5.431 -6.552 1.00 58.38 86 LYS A CA 1
ATOM 660 C C . LYS A 1 86 ? -34.990 -5.480 -5.147 1.00 58.38 86 LYS A C 1
ATOM 662 O O . LYS A 1 86 ? -34.670 -6.560 -4.653 1.00 58.38 86 LYS A O 1
ATOM 667 N N . ALA A 1 87 ? -34.811 -4.330 -4.505 1.00 59.47 87 ALA A N 1
ATOM 668 C CA . ALA A 1 87 ? -34.252 -4.233 -3.164 1.00 59.47 87 ALA A CA 1
ATOM 669 C C . ALA A 1 87 ? -35.249 -4.721 -2.111 1.00 59.47 87 ALA A C 1
ATOM 671 O O . ALA A 1 87 ? -34.828 -5.370 -1.157 1.00 59.47 87 ALA A O 1
ATOM 672 N N . GLU A 1 88 ? -36.553 -4.480 -2.288 1.00 56.66 88 GLU A N 1
ATOM 673 C CA . GLU A 1 88 ? -37.558 -5.011 -1.362 1.00 56.66 88 GLU A CA 1
ATOM 674 C C . GLU A 1 88 ? -37.549 -6.542 -1.289 1.00 56.66 88 GLU A C 1
ATOM 676 O O . GLU A 1 88 ? -37.628 -7.086 -0.187 1.00 56.66 88 GLU A O 1
ATOM 681 N N . ASP A 1 89 ? -37.399 -7.236 -2.418 1.00 65.50 89 ASP A N 1
ATOM 682 C CA . ASP A 1 89 ? -37.374 -8.703 -2.444 1.00 65.50 89 ASP A CA 1
ATOM 683 C C . ASP A 1 89 ? -36.107 -9.267 -1.790 1.00 65.50 89 ASP A C 1
ATOM 685 O O . ASP A 1 89 ? -36.188 -10.187 -0.978 1.00 65.50 89 ASP A O 1
ATOM 689 N N . ILE A 1 90 ? -34.942 -8.664 -2.045 1.00 67.88 90 ILE A N 1
ATOM 690 C CA . ILE A 1 90 ? -33.669 -9.091 -1.438 1.00 67.88 90 ILE A CA 1
ATOM 691 C C . ILE A 1 90 ? -33.649 -8.799 0.070 1.00 67.88 90 ILE A C 1
ATOM 693 O O . ILE A 1 90 ? -33.155 -9.610 0.857 1.00 67.88 90 ILE A O 1
ATOM 697 N N . VAL A 1 91 ? -34.207 -7.662 0.499 1.00 64.38 91 VAL A N 1
ATOM 698 C CA . VAL A 1 91 ? -34.316 -7.302 1.921 1.00 64.38 91 VAL A CA 1
ATOM 699 C C . VAL A 1 91 ? -35.299 -8.223 2.642 1.00 64.38 91 VAL A C 1
ATOM 701 O O . VAL A 1 91 ? -35.003 -8.643 3.762 1.00 64.38 91 VAL A O 1
ATOM 704 N N . LYS A 1 92 ? -36.430 -8.584 2.020 1.00 63.47 92 LYS A N 1
ATOM 705 C CA . LYS A 1 92 ? -37.373 -9.570 2.576 1.00 63.47 92 LYS A CA 1
ATOM 706 C C . LYS A 1 92 ? -36.719 -10.945 2.698 1.00 63.47 92 LYS A C 1
ATOM 708 O O . LYS A 1 92 ? -36.742 -11.521 3.780 1.00 63.47 92 LYS A O 1
ATOM 713 N N . GLU A 1 93 ? -36.023 -11.414 1.664 1.00 66.31 93 GLU A N 1
ATOM 714 C CA . GLU A 1 93 ? -35.364 -12.725 1.685 1.00 66.31 93 GLU A CA 1
ATOM 715 C C . GLU A 1 93 ? -34.220 -12.798 2.717 1.00 66.31 93 GLU A C 1
ATOM 717 O O . GLU A 1 93 ? -34.028 -13.815 3.390 1.00 66.31 93 GLU A O 1
ATOM 722 N N . ALA A 1 94 ? -33.469 -11.706 2.889 1.00 70.31 94 ALA A N 1
ATOM 723 C CA . ALA A 1 94 ? -32.444 -11.593 3.923 1.00 70.31 94 ALA A CA 1
ATOM 724 C C . ALA A 1 94 ? -33.058 -11.547 5.329 1.00 70.31 94 ALA A C 1
ATOM 726 O O . AL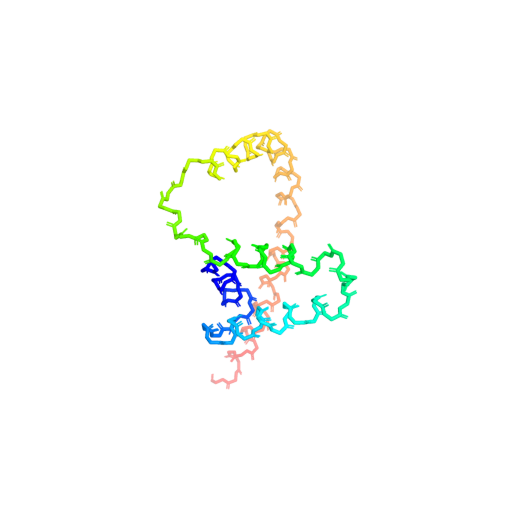A A 1 94 ? -32.567 -12.217 6.239 1.00 70.31 94 ALA A O 1
ATOM 727 N N . LYS A 1 95 ? -34.149 -10.796 5.510 1.00 67.12 95 LYS A N 1
ATOM 728 C CA . LYS A 1 95 ? -34.856 -10.705 6.790 1.00 67.12 95 LYS A CA 1
ATOM 729 C C . LYS A 1 95 ? -35.483 -12.041 7.186 1.00 67.12 95 LYS A C 1
ATOM 731 O O . LYS A 1 95 ? -35.386 -12.393 8.357 1.00 67.12 95 LYS A O 1
ATOM 736 N N . ASP A 1 96 ? -36.022 -12.805 6.238 1.00 73.38 96 ASP A N 1
ATOM 737 C CA . ASP A 1 96 ? -36.591 -14.137 6.480 1.00 73.38 96 ASP A CA 1
ATOM 738 C C . ASP A 1 96 ? -35.524 -15.191 6.806 1.00 73.38 96 ASP A C 1
ATOM 740 O O . ASP A 1 96 ? -35.719 -16.045 7.672 1.00 73.38 96 ASP A O 1
ATOM 744 N N . LYS A 1 97 ? -34.342 -15.115 6.179 1.00 72.12 97 LYS A N 1
ATOM 745 C CA . LYS A 1 97 ? -33.212 -15.988 6.543 1.00 72.12 97 LYS A CA 1
ATOM 746 C C . LYS A 1 97 ? -32.653 -15.647 7.923 1.00 72.12 97 LYS A C 1
ATOM 748 O O . LYS A 1 97 ? -32.314 -16.553 8.682 1.00 72.12 97 LYS A O 1
ATOM 753 N N . ILE A 1 98 ? -32.575 -14.363 8.268 1.00 68.25 98 ILE A N 1
ATOM 754 C CA . ILE A 1 98 ? -32.092 -13.911 9.579 1.00 68.25 98 ILE A CA 1
ATOM 755 C C . ILE A 1 98 ? -33.112 -14.237 10.675 1.00 68.25 98 ILE A C 1
ATOM 757 O O . ILE A 1 98 ? -32.716 -14.737 11.726 1.00 68.25 98 ILE A O 1
ATOM 761 N N . SER A 1 99 ? -34.410 -14.029 10.433 1.00 66.81 99 SER A N 1
ATOM 762 C CA . SER A 1 99 ? -35.463 -14.386 11.388 1.00 66.81 99 SER A CA 1
ATOM 763 C C . SER A 1 99 ? -35.522 -15.898 11.605 1.00 66.81 99 SER A C 1
ATOM 765 O O . SER A 1 99 ? -35.520 -16.334 12.750 1.00 66.81 99 SER A O 1
ATOM 767 N N . GLY A 1 100 ? -35.426 -16.709 10.545 1.00 66.94 100 GLY A N 1
ATOM 768 C CA . GLY A 1 100 ? -35.382 -18.171 10.652 1.00 66.94 100 GLY A CA 1
ATOM 769 C C . GLY A 1 100 ? -34.166 -18.711 11.418 1.00 66.94 100 GLY A C 1
ATOM 770 O O . GLY A 1 100 ? -34.241 -19.782 12.019 1.00 66.94 100 GLY A O 1
ATOM 771 N N . PHE A 1 101 ? -33.051 -17.976 11.441 1.00 69.06 101 PHE A N 1
ATOM 772 C CA . PHE A 1 101 ? -31.892 -18.298 12.281 1.00 69.06 101 PHE A CA 1
ATOM 773 C C . PHE A 1 101 ? -32.048 -17.815 13.728 1.00 69.06 101 PHE A C 1
ATOM 775 O O . PHE A 1 101 ? -31.572 -18.484 14.646 1.00 69.06 101 PHE A O 1
ATOM 782 N N . PHE A 1 102 ? -32.716 -16.681 13.940 1.00 64.00 102 PHE A N 1
ATOM 783 C CA . PHE A 1 102 ? -32.926 -16.104 15.267 1.00 64.00 102 PHE A CA 1
ATOM 784 C C . PHE A 1 102 ? -34.004 -16.859 16.063 1.00 64.00 102 PHE A C 1
ATOM 786 O O . PHE A 1 102 ? -33.836 -17.089 17.258 1.00 64.00 102 PHE A O 1
ATOM 793 N N . ASP A 1 103 ? -35.053 -17.338 15.392 1.00 56.84 103 ASP A N 1
ATOM 794 C CA . ASP A 1 103 ? -36.143 -18.119 15.993 1.00 56.84 103 ASP A CA 1
ATOM 795 C C . ASP A 1 103 ? -35.655 -19.506 16.453 1.00 56.84 103 ASP A C 1
ATOM 797 O O . ASP A 1 103 ? -35.889 -19.935 17.583 1.00 56.84 103 ASP A O 1
ATOM 801 N N . LYS A 1 104 ? -34.802 -20.150 15.644 1.00 54.28 104 LYS A N 1
ATOM 802 C CA . LYS A 1 104 ? -34.179 -21.446 15.972 1.00 54.28 104 LYS A CA 1
ATOM 803 C C . LYS A 1 104 ? -33.198 -21.380 17.151 1.00 54.28 104 LYS A C 1
ATOM 805 O O . LYS A 1 104 ? -32.893 -22.408 17.757 1.00 54.28 104 LYS A O 1
ATOM 810 N N . GLY A 1 105 ? -32.691 -20.186 17.465 1.00 51.25 105 GLY A N 1
ATOM 811 C CA . GLY A 1 105 ? -31.853 -19.917 18.635 1.00 51.25 105 GLY A CA 1
ATOM 812 C C . GLY A 1 105 ? -32.646 -19.676 19.923 1.00 51.25 105 GLY A C 1
ATOM 813 O O . GLY A 1 105 ? -32.076 -19.821 21.004 1.00 51.25 105 GLY A O 1
ATOM 814 N N . ASN A 1 106 ? -33.940 -19.356 19.819 1.00 53.09 106 ASN A N 1
ATOM 815 C CA . ASN A 1 106 ? -34.787 -18.987 20.954 1.00 53.09 106 ASN A CA 1
ATOM 816 C C . ASN A 1 106 ? -35.712 -20.126 21.440 1.00 53.09 106 ASN A C 1
ATOM 818 O O . ASN A 1 106 ? -36.326 -19.991 22.489 1.00 53.09 106 ASN A O 1
ATOM 822 N N . GLU A 1 107 ? -35.765 -21.272 20.747 1.00 54.16 107 GLU A N 1
ATOM 823 C CA . GLU A 1 107 ? -36.523 -22.474 21.168 1.00 54.16 107 GLU A CA 1
ATOM 824 C C . GLU A 1 107 ? -35.702 -23.515 21.970 1.00 54.16 107 GLU A C 1
ATOM 826 O O . GLU A 1 107 ? -36.169 -24.626 22.228 1.00 54.16 107 GLU A O 1
ATOM 831 N N . LYS A 1 108 ? -34.467 -23.201 22.393 1.00 53.03 108 LYS A N 1
ATOM 832 C CA . LYS A 1 108 ? -33.656 -24.100 23.250 1.00 53.03 108 LYS A CA 1
ATOM 833 C C . LYS A 1 108 ? -33.123 -23.479 24.546 1.00 53.03 108 LYS A C 1
ATOM 835 O O . LYS A 1 108 ? -32.103 -23.944 25.061 1.00 53.03 108 LYS A O 1
ATOM 840 N N . LYS A 1 109 ? -33.814 -22.493 25.117 1.00 43.84 109 LYS A N 1
ATOM 841 C CA . LYS A 1 109 ? -33.620 -22.103 26.522 1.00 43.84 109 LYS A CA 1
ATOM 842 C C . LYS A 1 109 ? -34.935 -21.828 27.222 1.00 43.84 109 LYS A C 1
ATOM 844 O O . LYS A 1 109 ? -35.782 -21.157 26.605 1.00 43.84 109 LYS A O 1
#

Radius of gyration: 22.95 Å; chains: 1; bounding box: 55×45×42 Å

pLDDT: mean 70.32, std 14.87, range [40.5, 92.94]

Secondary structure (DSSP, 8-state):
-HHHHHHHHHHH---HHHHHHHHHHHHHHHHHHS-HHHHHHHHHHHHHHHH-----S-SHHHHHHHHHHHHHHHHHHHHHHHHHHHHHHHHHHHHHHHHHHHHHHHS--

=== Feature glossary ===
Key to the feature types in this record:

— What the protein is —

Primary structure: the covalent order of the twen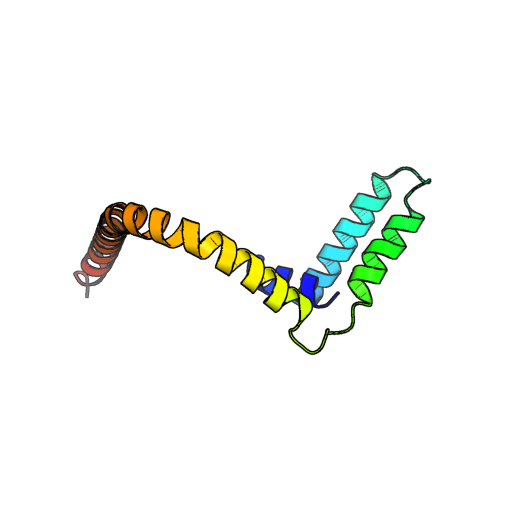ty standard amino acids along the backbone. Two proteins with the same sequence will (almost always) fold to the same structure; two with 30% identity often share a fold but not the details.

Database cross-references. InterPro integrates a dozen domain/family signature databases into unified entries with residue-range hits. GO terms attach function/process/location labels with evidence codes. CATH codes position the fold in a four-level structural taxonomy. Organism is the NCBI-taxonomy species name.

— Where its atoms are —

The mmCIF block holds the 3D Cartesian coordinates of each backbone atom (N, Cα, C, O) in ångströms. mmCIF is the PDB's canonical archive format — a tagged-loop text representation of the atomic model.

Six rendered views show the 3D structure from the faces of a cube — i.e. along ±x, ±y, ±z. Rendering representation is drawn randomly per protein from cartoon (secondary-structure ribbons), sticks (backbone bonds), or molecular surface; coloring is either N→C rainbow (blue at the N-terminus through red at the C-terminus) or one color per chain.

— Local backbone conformation —

DSSP 8-state secondary 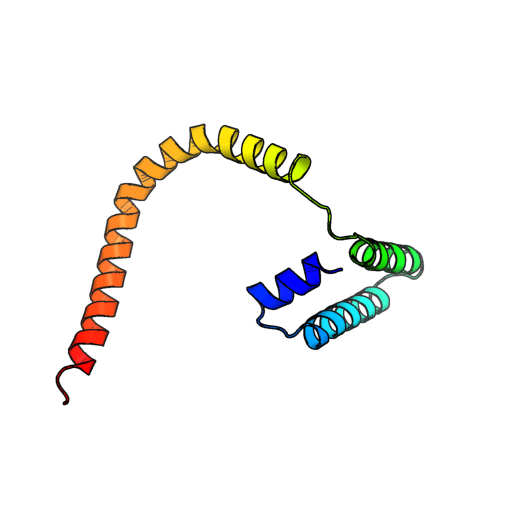structure assigns each residue one of H (α-helix), G (3₁₀-helix), I (π-helix), E (extended β-strand), B (isolated β-bridge), T (hydrogen-bonded turn), S (bend), or '-' (coil). The assignment is computed from backbone hydrogen-bond geometry via the Kabsch–Sander algorithm.

P-SEA three-state annotation labels each residue as helix, strand, or coil based purely on the geometry of the Cα trace. It serves as a fallback when the full backbone (and thus DSSP) is unavailable.

The φ/ψ torsion pair specifies the backbone conformation at each residue. φ rotates about the N–Cα bond, ψ about the Cα–C bond. Steric clashes forbid most of the (φ, ψ) plane — the allowed regions (α-helix basin, β-sheet basin, left-handed helix) are the Ramachandran-allowed regions.

— Global shape and packing —

The geometric summary reports three shape descriptors. Rg (radius of gyration) measures how spread out the Cα atoms are about their centre of mass; compact globular proteins have small Rg, elongated or unfolded ones large. Cα contacts (<8 Å, |i−j|>4) count long-range residue pairs in spatial proximity — high for tightly packed folds, near zero for rods or random coil. The bounding-box extents give the protein's footprint along x, y, z in Å.

Accessible surface area quantifies burial. A residue with SASA near zero is packed into the hydrophobic core; one with SASA >100 Å² sits on the surface. Computed here via the Shrake–Rupley numerical algorithm with a 1.4 Å probe.

Plot images: a contact map (which residues are close in 3D, as an N×N binary image), a Ramachandran scatter (backbone torsion angles, revealing secondary-structure composition at a glance), and — for AlphaFold structures — a PAE heatmap (pairwise prediction confidence).

— Structural neighborhood —

The Foldseek 3Di string encodes local tertiary geometry as a 20-letter alphabet — one character per residue — derived from the relative positions of nearby Cα atoms. Unlike the amino-acid sequence, 3Di is a direct function of the 3D structure, so two proteins with the same fold have similar 3Di strings even at low sequence identity.

Nearest PDB neighbors are the top structural matches found by Foldseek when searching this structure against the entire Protein Data Bank. Each hit reports a TM-score (0 to 1; >0.5 almost always implies the same fold) and an E-value. These are *structural* homologs — they may share no detectable sequence similarity.

— Confidence and disorder —

For AlphaFold models, the B-factor field carries pLDDT — the model's own estimate of local accuracy on a 0–100 scale. Regions with pLDDT<50 should be treated as essentially unmodeled; they often correspond to intrinsically disordered segments.

B-factor (Debye–Waller factor) reflects atomic displacement in the crystal lattice. It is an experimental observable (units Å²), not a prediction; low values mean the atom is pinned down, high values mean it moves or is heterogeneous across the crystal.

Predicted aligned error is AlphaFold's pairwise confidence. Unlike pLDDT (per-residue), PAE is per-residue-pair and captures whether two parts of the structure are correctly placed relative to each other. Units are ångströms of expected positional error.